Protein AF-A0A963NX02-F1 (afdb_monomer)

Foldseek 3Di:
DVVVVVDDPVVVVCCVPDPVNVVVVVVVVVVCVVLVQDAPPWDWDQDPNHTDTLDHDDDDPVSSVVSVCVVVVNDD

Solvent-accessible surface area (backbone atoms only — not comparable to full-atom values): 4663 Å² total; per-residue (Å²): 112,60,55,82,75,76,38,58,57,72,61,50,52,55,50,69,71,31,66,69,47,52,54,50,53,52,50,50,54,52,49,43,54,74,71,63,64,87,57,72,58,59,44,70,45,71,61,96,86,40,83,42,82,57,40,75,34,88,72,60,68,69,61,48,49,52,42,49,30,55,75,71,69,68,55,132

Secondary structure (DSSP, 8-state):
-GGGGT--HHHHHHHHT-HHHHHHHHHHHHHHHHTT--SSSEEEEEETTEEEEEEES---HHHHHHHHHHHHT---

Nearest PDB structures (foldseek):
  2in3-assembly1_A  TM=8.928E-01  e=1.820E-03  Nitrosomonas europaea
  8k91-assembly1_C  TM=2.790E-01  e=1.778E+00  Meiothermus taiwanensis
  8uu5-assembly1_g  TM=3.235E-01  e=2.483E+00  Listeria innocua
  1ul3-assembly1_B  TM=3.110E-01  e=3.965E+00  Synechocystis sp.
  7nql-assembly1_AG  TM=2.305E-01  e=3.469E+00  Sus scrofa

Structure (mmCIF, N/CA/C/O backbone):
data_AF-A0A963NX02-F1
#
_entry.id   AF-A0A963NX02-F1
#
loop_
_atom_site.group_PDB
_atom_site.id
_atom_site.type_symbol
_atom_site.label_atom_id
_atom_site.label_alt_id
_atom_site.label_comp_id
_atom_site.label_asym_id
_atom_site.label_entity_id
_atom_site.label_seq_id
_atom_site.pdbx_PDB_ins_code
_atom_site.Cartn_x
_atom_site.Cartn_y
_atom_site.Cartn_z
_atom_site.occupancy
_atom_site.B_iso_or_equiv
_atom_site.auth_seq_id
_atom_site.auth_comp_id
_atom_site.auth_asym_id
_atom_site.auth_atom_id
_atom_site.pdbx_PDB_model_num
ATOM 1 N N . ALA A 1 1 ? 19.083 -8.306 -5.609 1.00 74.88 1 ALA A N 1
ATOM 2 C CA . ALA A 1 1 ? 18.519 -8.375 -6.987 1.00 74.88 1 ALA A CA 1
ATOM 3 C C . ALA A 1 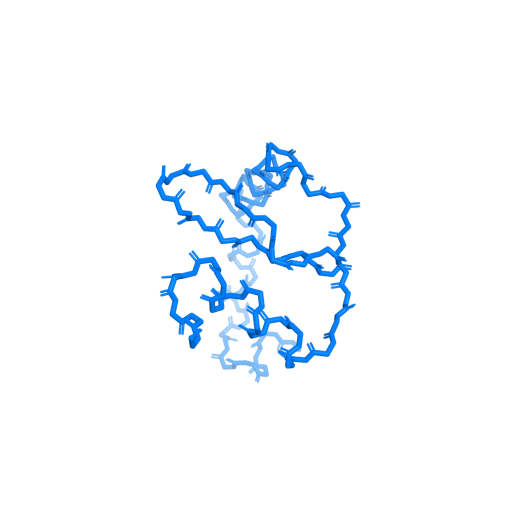1 ? 17.333 -9.344 -7.031 1.00 74.88 1 ALA A C 1
ATOM 5 O O . ALA A 1 1 ? 17.225 -10.159 -6.130 1.00 74.88 1 ALA A O 1
ATOM 6 N N . ALA A 1 2 ? 16.451 -9.301 -8.044 1.00 84.81 2 ALA A N 1
ATOM 7 C CA . ALA A 1 2 ? 15.233 -10.139 -8.100 1.00 84.81 2 ALA A CA 1
ATOM 8 C C . ALA A 1 2 ? 15.489 -11.656 -7.907 1.00 84.81 2 ALA A C 1
ATOM 10 O O . ALA A 1 2 ? 14.670 -12.355 -7.312 1.00 84.81 2 ALA A O 1
ATOM 11 N N . ALA A 1 3 ? 16.668 -12.139 -8.313 1.00 87.62 3 ALA A N 1
ATOM 12 C CA . ALA A 1 3 ? 17.120 -13.516 -8.102 1.00 87.62 3 ALA A CA 1
ATOM 13 C C . ALA A 1 3 ? 17.182 -13.947 -6.621 1.00 87.62 3 ALA A C 1
ATOM 15 O O . ALA A 1 3 ? 16.953 -15.116 -6.325 1.00 87.62 3 ALA A O 1
ATOM 16 N N . GLU A 1 4 ? 17.429 -13.024 -5.683 1.00 95.31 4 GLU A N 1
ATOM 17 C CA . GLU A 1 4 ? 17.417 -13.304 -4.232 1.00 95.31 4 GLU A CA 1
ATOM 18 C C . GLU A 1 4 ? 16.032 -13.738 -3.733 1.00 95.31 4 GLU A C 1
ATOM 20 O O . GLU A 1 4 ? 15.921 -14.387 -2.698 1.00 95.31 4 GLU A O 1
ATOM 25 N N . PHE A 1 5 ? 14.984 -13.424 -4.497 1.00 93.38 5 PHE A N 1
ATOM 26 C CA . PHE A 1 5 ? 13.600 -13.803 -4.225 1.00 93.38 5 PHE A CA 1
ATOM 27 C C . PHE A 1 5 ? 13.132 -14.984 -5.092 1.00 93.38 5 PHE A C 1
ATOM 29 O O . PHE A 1 5 ? 11.936 -15.251 -5.176 1.00 93.38 5 PHE A O 1
ATOM 36 N N . GLY A 1 6 ? 14.053 -15.681 -5.775 1.00 95.38 6 GLY A N 1
ATOM 37 C CA . GLY A 1 6 ? 13.729 -16.797 -6.671 1.00 95.38 6 GLY A CA 1
ATOM 38 C C . GLY A 1 6 ? 13.063 -16.378 -7.987 1.00 95.38 6 GLY A C 1
ATOM 39 O O . GLY A 1 6 ? 12.505 -17.221 -8.687 1.00 95.38 6 GLY A O 1
ATOM 40 N N . ILE A 1 7 ? 13.109 -15.089 -8.336 1.00 96.12 7 ILE A N 1
ATOM 41 C CA . ILE A 1 7 ? 12.525 -14.558 -9.571 1.00 96.12 7 ILE A CA 1
ATOM 42 C C . ILE A 1 7 ? 13.599 -14.542 -10.661 1.00 96.12 7 ILE A C 1
ATOM 44 O O . ILE A 1 7 ? 14.681 -13.986 -10.465 1.00 96.12 7 ILE A O 1
ATOM 48 N N . ALA A 1 8 ? 13.290 -15.123 -11.825 1.00 96.69 8 ALA A N 1
ATOM 49 C CA . ALA A 1 8 ? 14.179 -15.087 -12.985 1.00 96.69 8 ALA A CA 1
ATOM 50 C C . ALA A 1 8 ? 14.450 -13.625 -13.405 1.00 96.69 8 ALA A C 1
ATOM 52 O O . ALA A 1 8 ? 13.482 -12.907 -13.689 1.00 96.69 8 ALA A O 1
ATOM 53 N N . PRO A 1 9 ? 15.719 -13.171 -13.464 1.00 95.19 9 PRO A N 1
ATOM 54 C CA . PRO A 1 9 ? 16.052 -11.776 -13.761 1.00 95.19 9 PRO A CA 1
ATOM 55 C C . PRO A 1 9 ? 15.416 -11.263 -15.052 1.00 95.19 9 PRO A C 1
ATOM 57 O O . PRO A 1 9 ? 14.811 -10.199 -15.064 1.00 95.19 9 PRO A O 1
ATOM 60 N N . GLU A 1 10 ? 15.425 -12.063 -16.116 1.00 96.12 10 GLU A N 1
ATOM 61 C CA . GLU A 1 10 ? 14.886 -11.667 -17.417 1.00 96.12 10 GLU A CA 1
ATOM 62 C C . GLU A 1 10 ? 13.360 -11.516 -17.379 1.00 96.12 10 GLU A C 1
ATOM 64 O O . GLU A 1 10 ? 12.786 -10.733 -18.135 1.00 96.12 10 GLU A O 1
ATOM 69 N N . ALA A 1 11 ? 12.679 -12.286 -16.525 1.00 95.62 11 ALA A N 1
ATOM 70 C CA . ALA A 1 11 ? 11.242 -12.146 -16.320 1.00 95.62 11 ALA A CA 1
ATOM 71 C C . ALA A 1 11 ? 10.920 -10.881 -15.518 1.00 95.62 11 ALA A C 1
ATOM 73 O O . ALA A 1 11 ? 9.974 -10.173 -15.867 1.00 95.62 11 ALA A O 1
ATOM 74 N N . PHE A 1 12 ? 11.725 -10.582 -14.495 1.00 96.69 12 PHE A N 1
ATOM 75 C CA . PHE A 1 12 ? 11.612 -9.343 -13.734 1.00 96.69 12 PHE A CA 1
ATOM 76 C C . PHE A 1 12 ? 11.838 -8.125 -14.631 1.00 96.69 12 PHE A C 1
ATOM 78 O O . PHE A 1 12 ? 10.973 -7.259 -14.680 1.00 96.69 12 PHE A O 1
ATOM 85 N N . ASP A 1 13 ? 12.930 -8.091 -15.396 1.00 96.50 13 ASP A N 1
ATOM 86 C CA . ASP A 1 13 ? 13.290 -6.946 -16.237 1.00 96.50 13 ASP A CA 1
ATOM 87 C C . ASP A 1 13 ? 12.226 -6.665 -17.303 1.00 96.50 13 ASP A C 1
ATOM 89 O O . ASP A 1 13 ? 11.819 -5.518 -17.494 1.00 96.50 13 ASP A O 1
ATOM 93 N N . ARG A 1 14 ? 11.702 -7.715 -17.955 1.00 97.62 14 ARG A N 1
ATOM 94 C CA . ARG A 1 14 ? 10.585 -7.569 -18.904 1.00 97.62 14 ARG A CA 1
ATOM 95 C C . ARG A 1 14 ? 9.331 -7.017 -18.235 1.00 97.62 14 ARG A C 1
ATOM 97 O O . ARG A 1 14 ? 8.681 -6.150 -18.809 1.00 97.62 14 ARG A O 1
ATOM 104 N N . GLY A 1 15 ? 8.979 -7.528 -17.055 1.00 97.38 15 GLY A N 1
ATOM 105 C CA . GLY A 1 15 ? 7.811 -7.062 -16.309 1.00 97.38 15 GLY A CA 1
ATOM 106 C C . GLY A 1 15 ? 7.976 -5.622 -15.827 1.00 97.38 15 GLY A C 1
ATOM 107 O O . GLY A 1 15 ? 7.063 -4.817 -15.972 1.00 97.38 15 GLY A O 1
ATOM 108 N N . PHE A 1 16 ? 9.154 -5.275 -15.316 1.00 96.38 16 PHE A N 1
ATOM 109 C CA . PHE A 1 16 ? 9.478 -3.942 -14.819 1.00 96.38 16 PHE A CA 1
ATOM 110 C C . PHE A 1 16 ? 9.449 -2.887 -15.933 1.00 96.38 16 PHE A C 1
ATOM 112 O O . PHE A 1 16 ? 8.941 -1.790 -15.723 1.00 96.38 16 PHE A O 1
ATOM 119 N N . ALA A 1 17 ? 9.939 -3.227 -17.128 1.00 97.62 17 ALA A N 1
ATOM 120 C CA . ALA A 1 17 ? 9.962 -2.327 -18.280 1.00 97.62 17 ALA A CA 1
ATOM 121 C C . ALA A 1 17 ? 8.638 -2.268 -19.073 1.00 97.62 17 ALA A C 1
ATOM 123 O O . ALA A 1 17 ? 8.525 -1.478 -20.012 1.00 97.62 17 ALA A O 1
ATOM 124 N N . ALA A 1 18 ? 7.645 -3.103 -18.751 1.00 98.44 18 ALA A N 1
ATOM 125 C CA . ALA A 1 18 ? 6.385 -3.142 -19.486 1.00 98.44 18 ALA A CA 1
ATOM 126 C C . ALA A 1 18 ? 5.549 -1.872 -19.251 1.00 98.44 18 ALA A C 1
ATOM 128 O O . ALA A 1 18 ? 5.359 -1.442 -18.113 1.00 98.44 18 ALA A O 1
ATOM 129 N N . ALA A 1 19 ? 4.970 -1.318 -20.323 1.00 98.25 19 ALA A N 1
ATOM 130 C CA . ALA A 1 19 ? 4.069 -0.163 -20.238 1.00 98.25 19 ALA A CA 1
ATOM 131 C C . ALA A 1 19 ? 2.869 -0.428 -19.311 1.00 98.25 19 ALA A C 1
ATOM 133 O O . ALA A 1 19 ? 2.509 0.424 -18.508 1.00 98.25 19 ALA A O 1
ATOM 134 N N . GLU A 1 20 ? 2.328 -1.650 -19.340 1.00 98.12 20 GLU A N 1
ATOM 135 C CA . GLU A 1 20 ? 1.249 -2.075 -18.443 1.00 98.12 20 GLU A CA 1
ATOM 136 C C . GLU A 1 20 ? 1.630 -1.929 -16.959 1.00 98.12 20 GLU A C 1
ATOM 138 O O . GLU A 1 20 ? 0.808 -1.522 -16.140 1.00 98.12 20 GLU A O 1
ATOM 143 N N . THR A 1 21 ? 2.882 -2.216 -16.595 1.00 98.19 21 THR A N 1
ATOM 144 C CA . THR A 1 21 ? 3.360 -2.040 -15.217 1.00 98.19 21 THR A CA 1
ATOM 145 C C . THR A 1 21 ? 3.377 -0.564 -14.833 1.00 98.19 21 THR A C 1
ATOM 147 O O . THR A 1 21 ? 2.934 -0.220 -13.739 1.00 98.19 21 THR A O 1
ATOM 150 N N . ALA A 1 22 ? 3.815 0.319 -15.735 1.00 97.81 22 ALA A N 1
ATOM 151 C CA . ALA A 1 22 ? 3.774 1.763 -15.505 1.00 97.81 22 ALA A CA 1
ATOM 152 C C . ALA A 1 22 ? 2.332 2.277 -15.337 1.00 97.81 22 ALA A C 1
ATOM 154 O O . ALA A 1 22 ? 2.057 3.027 -14.399 1.00 97.81 22 ALA A O 1
ATOM 155 N N . ASP A 1 23 ? 1.403 1.817 -16.180 1.00 98.31 23 ASP A N 1
ATOM 156 C CA . ASP A 1 23 ? -0.018 2.174 -16.095 1.00 98.31 23 ASP A CA 1
ATOM 157 C C . ASP A 1 23 ? -0.637 1.714 -14.769 1.00 98.31 23 ASP A C 1
ATOM 159 O O . ASP A 1 23 ? -1.377 2.461 -14.122 1.00 98.31 23 ASP A O 1
ATOM 163 N N . ARG A 1 24 ? -0.294 0.502 -14.315 1.00 98.31 24 ARG A N 1
ATOM 164 C CA . ARG A 1 24 ? -0.745 -0.038 -13.025 1.00 98.31 24 ARG A CA 1
ATOM 165 C C . ARG A 1 24 ? -0.194 0.751 -11.839 1.00 98.31 24 ARG A C 1
ATOM 167 O O . ARG A 1 24 ? -0.961 1.061 -10.931 1.00 98.31 24 ARG A O 1
ATOM 174 N N . VAL A 1 25 ? 1.087 1.126 -11.862 1.00 98.25 25 VAL A N 1
ATOM 175 C CA . VAL A 1 25 ? 1.696 1.975 -10.821 1.00 98.25 25 VAL A CA 1
ATOM 176 C C . VAL A 1 25 ? 1.017 3.345 -10.776 1.00 98.25 25 VAL A C 1
ATOM 178 O O . VAL A 1 25 ? 0.658 3.827 -9.702 1.00 98.25 25 VAL A O 1
ATOM 181 N N . ALA A 1 26 ? 0.772 3.960 -11.937 1.00 98.06 26 ALA A N 1
ATOM 182 C CA . ALA A 1 26 ? 0.065 5.233 -12.011 1.00 98.06 26 ALA A CA 1
ATOM 183 C C . ALA A 1 26 ? -1.366 5.121 -11.455 1.00 98.06 26 ALA A C 1
ATOM 185 O O . ALA A 1 26 ? -1.794 5.976 -10.675 1.00 98.06 26 ALA A O 1
ATOM 186 N N . ALA A 1 27 ? -2.096 4.057 -11.804 1.00 98.38 27 ALA A N 1
ATOM 187 C CA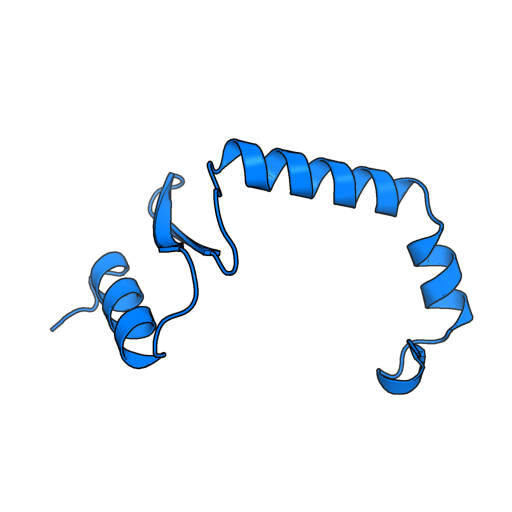 . ALA A 1 27 ? -3.428 3.786 -11.270 1.00 98.38 27 ALA A CA 1
ATOM 188 C C . ALA A 1 27 ? -3.425 3.612 -9.739 1.00 98.38 27 ALA A C 1
ATOM 190 O O . ALA A 1 27 ? -4.302 4.155 -9.065 1.00 98.38 27 ALA A O 1
ATOM 191 N N . GLU A 1 28 ? -2.425 2.930 -9.178 1.00 97.31 28 GLU A N 1
ATOM 192 C CA . GLU A 1 28 ? -2.277 2.741 -7.731 1.00 97.31 28 GLU A CA 1
ATOM 193 C C . GLU A 1 28 ? -1.993 4.058 -6.990 1.00 97.31 28 GLU A C 1
ATOM 195 O O . GLU A 1 28 ? -2.588 4.326 -5.941 1.00 97.31 28 GLU A O 1
ATOM 200 N N . TRP A 1 29 ? -1.162 4.940 -7.554 1.00 96.69 29 TRP A N 1
ATOM 201 C CA . TRP A 1 29 ? -0.947 6.282 -6.999 1.00 96.69 29 TRP A CA 1
ATOM 202 C C . TRP A 1 29 ? -2.230 7.116 -7.005 1.00 96.69 29 TRP A C 1
ATOM 204 O O . TRP A 1 29 ? -2.553 7.767 -6.009 1.00 96.69 29 TRP A O 1
ATOM 214 N N . GLN A 1 30 ? -3.001 7.060 -8.095 1.00 97.81 30 GLN A N 1
ATOM 215 C CA . GLN A 1 30 ? -4.298 7.736 -8.169 1.00 97.81 30 GLN A CA 1
ATOM 216 C C . GLN A 1 30 ? -5.292 7.170 -7.152 1.00 97.81 30 GLN A C 1
ATOM 218 O O . GLN A 1 30 ? -6.024 7.930 -6.520 1.00 97.81 30 GLN A O 1
ATOM 223 N N . GLN A 1 31 ? -5.318 5.851 -6.963 1.00 95.69 31 GLN A N 1
ATOM 224 C CA . GLN A 1 31 ? -6.151 5.213 -5.949 1.00 95.69 31 GLN A CA 1
ATOM 225 C C . GLN A 1 31 ? -5.752 5.663 -4.540 1.00 95.69 31 GLN A C 1
ATOM 227 O O . GLN A 1 31 ? -6.618 6.070 -3.769 1.00 95.69 31 GLN A O 1
ATOM 232 N N . THR A 1 32 ? -4.459 5.655 -4.224 1.00 96.19 32 THR A N 1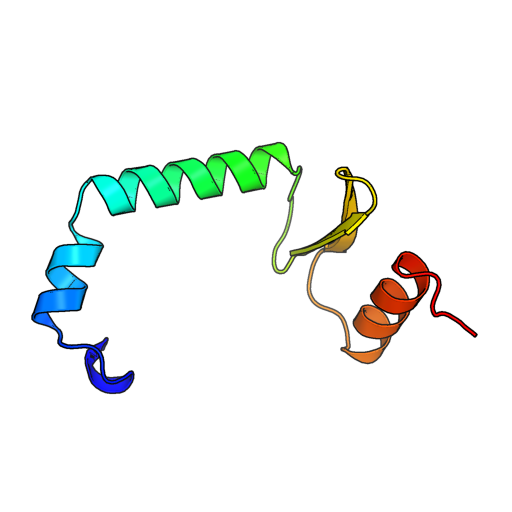
ATOM 233 C CA . THR A 1 32 ? -3.926 6.108 -2.931 1.00 96.19 32 THR A CA 1
ATOM 234 C C . THR A 1 32 ? -4.330 7.554 -2.631 1.00 96.19 32 THR A C 1
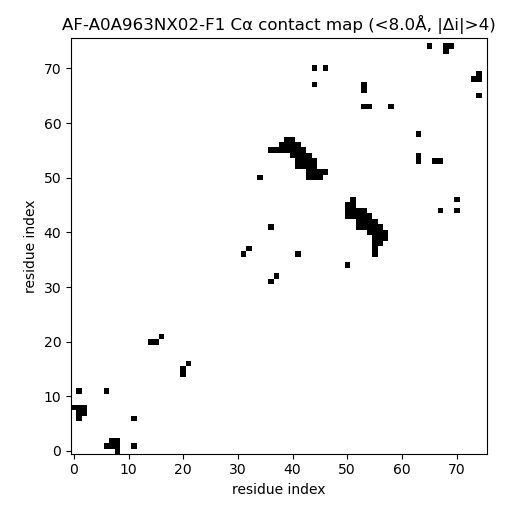ATOM 236 O O . THR A 1 32 ? -4.824 7.848 -1.541 1.00 96.19 32 THR A O 1
ATOM 239 N N . ALA A 1 33 ? -4.227 8.445 -3.623 1.00 95.06 33 ALA A N 1
ATOM 240 C CA . ALA A 1 33 ? -4.670 9.832 -3.498 1.00 95.06 33 ALA A CA 1
ATOM 241 C C . ALA A 1 33 ? -6.194 9.955 -3.306 1.00 95.06 33 ALA A C 1
ATOM 243 O O . ALA A 1 33 ? -6.649 10.713 -2.451 1.00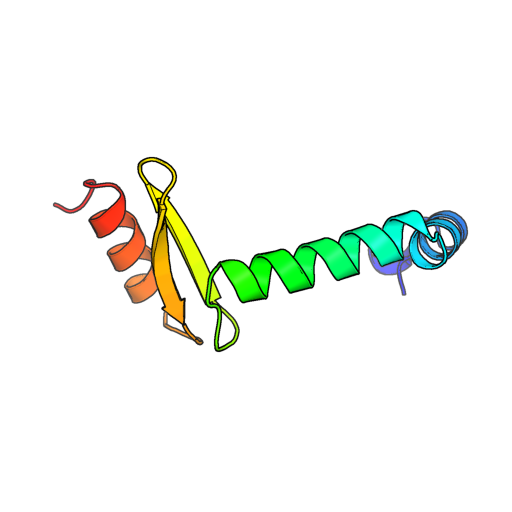 95.06 33 ALA A O 1
ATOM 244 N N . ARG A 1 34 ? -6.999 9.187 -4.056 1.00 95.56 34 ARG A N 1
ATOM 245 C CA . ARG A 1 34 ? -8.473 9.173 -3.929 1.00 95.56 34 ARG A CA 1
ATOM 246 C C . ARG A 1 34 ? -8.951 8.649 -2.578 1.00 95.56 34 ARG A C 1
ATOM 248 O O . ARG A 1 34 ? -9.993 9.084 -2.102 1.00 95.56 34 ARG A O 1
ATOM 255 N N . LEU A 1 35 ? -8.196 7.737 -1.968 1.00 95.62 35 LEU A N 1
ATOM 256 C CA . LEU A 1 35 ? -8.444 7.241 -0.614 1.00 95.62 35 LEU A CA 1
ATOM 257 C C . LEU A 1 35 ? -8.034 8.247 0.474 1.00 95.62 35 LEU A C 1
ATOM 259 O O . LEU A 1 35 ? -8.274 7.990 1.650 1.00 95.62 35 LEU A O 1
ATOM 263 N N . GLY A 1 36 ? -7.440 9.388 0.105 1.00 94.69 36 GLY A N 1
ATOM 264 C CA . GLY A 1 36 ? -7.060 10.440 1.045 1.00 94.69 36 GLY A CA 1
ATOM 265 C C . GLY A 1 36 ? -5.854 10.085 1.914 1.00 94.69 36 GLY A C 1
ATOM 266 O O . GLY A 1 36 ? -5.711 10.632 3.004 1.00 94.69 36 GLY A O 1
ATOM 267 N N . VAL A 1 37 ? -4.989 9.171 1.465 1.00 95.75 37 VAL A N 1
ATOM 268 C CA . VAL A 1 37 ? -3.767 8.809 2.195 1.00 95.75 37 VAL A CA 1
ATOM 269 C C . VAL A 1 37 ? -2.794 9.993 2.188 1.00 95.75 37 VAL A C 1
ATOM 271 O O . VAL A 1 37 ? -2.358 10.443 1.131 1.00 95.75 37 VAL A O 1
ATOM 274 N N . THR A 1 38 ? -2.438 10.488 3.376 1.00 93.69 38 THR A N 1
ATOM 275 C CA . THR A 1 38 ? -1.563 11.664 3.565 1.00 93.69 38 THR A CA 1
ATOM 276 C C . THR A 1 38 ? -0.207 11.341 4.199 1.00 93.69 38 THR A C 1
ATOM 278 O O . THR A 1 38 ? 0.647 12.220 4.295 1.00 93.69 38 THR A O 1
ATOM 281 N N . GLY A 1 39 ? 0.022 10.092 4.612 1.00 9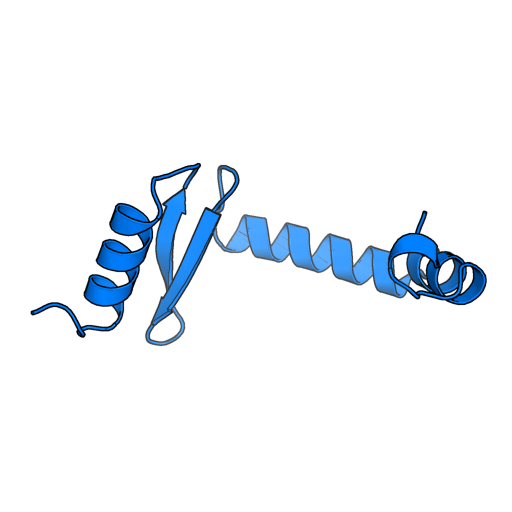3.56 39 GLY A N 1
ATOM 282 C CA . GLY A 1 39 ? 1.267 9.638 5.234 1.00 93.56 39 GLY A CA 1
ATOM 283 C C . GLY A 1 39 ? 1.478 8.132 5.081 1.00 93.56 39 GLY A C 1
ATOM 284 O O . GLY A 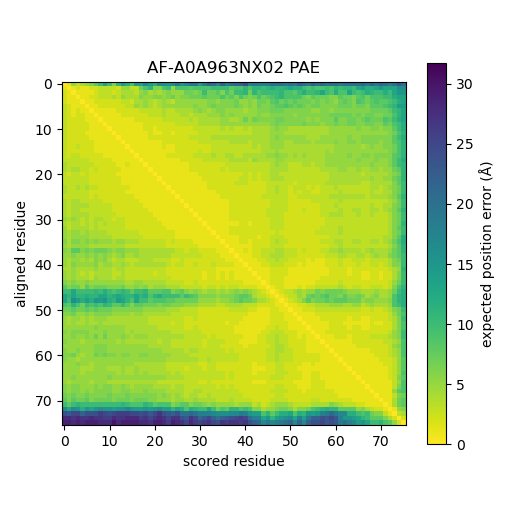1 39 ? 0.560 7.408 4.702 1.00 93.56 39 GLY A O 1
ATOM 285 N N . TYR A 1 40 ? 2.688 7.653 5.375 1.00 95.94 40 TYR A N 1
ATOM 286 C CA . TYR A 1 40 ? 3.059 6.237 5.252 1.00 95.94 40 TYR A CA 1
ATOM 287 C C . TYR A 1 40 ? 3.796 5.735 6.512 1.00 95.94 40 TYR A C 1
ATOM 289 O O . TYR A 1 40 ? 4.535 6.517 7.115 1.00 95.94 40 TYR A O 1
ATOM 297 N N . PRO A 1 41 ? 3.650 4.448 6.899 1.00 96.25 41 PRO A N 1
ATOM 298 C CA . PRO A 1 41 ? 2.672 3.492 6.367 1.00 96.25 41 PRO A CA 1
ATOM 299 C C . PRO A 1 41 ? 1.239 3.890 6.762 1.00 96.25 41 PRO A C 1
ATOM 301 O O . PRO A 1 41 ? 1.033 4.439 7.837 1.00 96.25 41 PRO A O 1
ATOM 304 N N . THR A 1 42 ? 0.253 3.620 5.906 1.00 97.31 42 THR A N 1
ATOM 305 C CA . THR A 1 42 ? -1.174 3.795 6.226 1.00 97.31 42 THR A CA 1
ATOM 306 C C . THR A 1 42 ? -1.887 2.470 6.020 1.00 97.31 42 THR A C 1
ATOM 308 O O . THR A 1 42 ? -1.674 1.808 5.006 1.00 97.31 42 THR A O 1
ATOM 311 N N . LEU A 1 43 ? -2.735 2.095 6.976 1.00 97.06 43 LEU A N 1
ATOM 312 C CA . LEU A 1 43 ? -3.603 0.928 6.881 1.00 97.06 43 LEU A CA 1
ATOM 313 C C . LEU A 1 43 ? -5.057 1.394 6.905 1.00 97.06 43 LEU A C 1
ATOM 315 O O . LEU A 1 43 ? -5.468 2.120 7.813 1.00 97.06 43 LEU A O 1
ATOM 319 N N . LEU A 1 44 ? -5.819 0.965 5.902 1.00 96.12 44 LEU A N 1
ATOM 320 C CA . LEU A 1 44 ? -7.249 1.220 5.776 1.00 96.12 44 LEU A CA 1
ATOM 321 C C . LEU A 1 44 ? -8.002 -0.110 5.845 1.00 96.12 44 LEU A C 1
ATOM 323 O O . LEU A 1 44 ? -7.590 -1.084 5.215 1.00 96.12 44 LEU A O 1
ATOM 327 N N . ALA A 1 45 ? -9.116 -0.135 6.566 1.00 94.62 45 ALA A N 1
ATOM 328 C CA . ALA A 1 45 ? -10.099 -1.209 6.511 1.00 94.62 45 ALA A CA 1
ATOM 329 C C . ALA A 1 45 ? -11.247 -0.791 5.586 1.00 94.62 45 ALA A C 1
ATOM 331 O O . ALA A 1 45 ? -11.577 0.387 5.500 1.00 94.62 45 ALA A O 1
ATOM 332 N N . PHE A 1 46 ? -11.871 -1.740 4.893 1.00 92.00 46 PHE A N 1
ATOM 333 C CA . PHE A 1 46 ? -13.052 -1.465 4.074 1.00 92.00 46 PHE A CA 1
ATOM 334 C C . PHE A 1 46 ? -14.261 -2.180 4.670 1.00 92.00 46 PHE A C 1
ATOM 336 O O . PHE A 1 46 ? -14.467 -3.367 4.420 1.00 92.00 46 PHE A O 1
ATOM 343 N N . ALA A 1 47 ? -15.073 -1.452 5.433 1.00 83.12 47 ALA A N 1
ATOM 344 C CA . ALA A 1 47 ? -16.341 -1.936 5.967 1.00 83.12 47 ALA A CA 1
ATOM 345 C C . ALA A 1 47 ? -17.495 -1.324 5.159 1.00 83.12 47 ALA A C 1
ATOM 347 O O . ALA A 1 47 ? -17.550 -0.117 4.922 1.00 83.12 47 ALA A O 1
ATOM 348 N N . GLY A 1 48 ? -18.399 -2.159 4.636 1.00 81.38 48 GLY A N 1
ATOM 349 C CA . GLY A 1 48 ? -19.536 -1.677 3.835 1.00 81.38 48 GLY A CA 1
ATOM 350 C C . GLY A 1 48 ? -19.142 -0.881 2.578 1.00 81.38 48 GLY A C 1
ATOM 351 O O . GLY A 1 48 ? -19.877 0.009 2.157 1.00 81.38 48 GLY A O 1
ATOM 352 N N . GLY A 1 49 ? -17.970 -1.163 1.996 1.00 84.75 49 GLY A N 1
ATOM 353 C CA . GLY A 1 49 ? -17.466 -0.482 0.796 1.00 84.75 49 GLY A CA 1
ATOM 354 C C . GLY A 1 49 ? -16.916 0.929 1.034 1.00 84.75 49 GLY A C 1
ATOM 355 O O . GLY A 1 49 ? -16.600 1.620 0.066 1.00 84.75 49 GLY A O 1
ATOM 356 N N . ARG A 1 50 ? -16.786 1.366 2.293 1.00 88.69 50 ARG A N 1
ATOM 357 C CA . ARG A 1 50 ? -16.175 2.648 2.658 1.00 88.69 50 ARG A CA 1
ATOM 358 C C . ARG A 1 50 ? -14.824 2.417 3.339 1.00 88.69 50 ARG A C 1
ATOM 360 O O . ARG A 1 50 ? -14.730 1.504 4.156 1.00 88.69 50 ARG A O 1
ATOM 367 N N . PRO A 1 51 ? -13.789 3.206 3.007 1.00 93.69 51 PRO A N 1
ATOM 368 C CA . PRO A 1 51 ? -12.512 3.125 3.697 1.00 93.69 51 PRO A CA 1
ATOM 369 C C . PRO A 1 51 ? -12.612 3.754 5.093 1.00 93.69 51 PRO A C 1
ATOM 371 O O . PRO A 1 51 ? -13.083 4.881 5.243 1.00 93.69 51 PRO A O 1
ATOM 374 N N . GLU A 1 52 ? -12.113 3.041 6.093 1.00 94.56 52 GLU A N 1
ATOM 375 C CA . GLU A 1 52 ? -11.947 3.485 7.473 1.00 94.56 52 GLU A CA 1
ATOM 376 C C . GLU A 1 52 ? -10.467 3.406 7.857 1.00 94.56 52 GLU A C 1
ATOM 378 O O . GLU A 1 52 ? -9.755 2.476 7.474 1.00 94.56 52 GLU A O 1
ATOM 383 N N . VAL A 1 53 ? -9.973 4.409 8.582 1.00 95.06 53 VAL A N 1
ATOM 384 C CA . VAL A 1 53 ? -8.554 4.498 8.943 1.00 95.06 53 VAL A CA 1
ATOM 385 C C . VAL A 1 53 ? -8.263 3.596 10.137 1.00 95.06 53 VAL A C 1
ATOM 387 O O . VAL A 1 53 ? -8.822 3.800 11.209 1.00 95.06 53 VAL A O 1
ATOM 390 N N . VAL A 1 54 ? -7.327 2.658 9.972 1.00 96.38 54 VAL A N 1
ATOM 391 C CA . VAL A 1 54 ? -6.766 1.873 11.084 1.00 96.38 54 VAL A CA 1
ATOM 392 C C . VAL A 1 54 ? -5.562 2.603 11.677 1.00 96.38 54 VAL A C 1
ATOM 394 O O . VAL A 1 54 ? -5.489 2.834 12.879 1.00 96.38 54 VAL A O 1
ATOM 397 N N . THR A 1 55 ? -4.615 3.016 10.831 1.00 96.88 55 THR A N 1
ATOM 398 C CA . THR A 1 55 ? -3.491 3.867 11.242 1.00 96.88 55 THR A CA 1
ATOM 399 C C . THR A 1 55 ? -2.993 4.724 10.087 1.00 96.88 55 THR A C 1
ATOM 401 O O . THR A 1 55 ? -3.033 4.304 8.931 1.00 96.88 55 THR A O 1
ATOM 404 N N . ILE A 1 56 ? -2.480 5.907 10.427 1.00 96.25 56 ILE A N 1
ATOM 405 C CA . ILE A 1 56 ? -1.628 6.735 9.574 1.00 96.25 56 ILE A CA 1
ATOM 406 C C . ILE A 1 56 ? -0.311 6.901 10.329 1.00 96.25 56 ILE A C 1
ATOM 408 O O . ILE A 1 56 ? -0.283 7.465 11.423 1.00 96.25 56 ILE A O 1
ATOM 412 N N . GLY A 1 57 ? 0.769 6.398 9.744 1.00 96.62 57 GLY A N 1
ATOM 413 C CA . GLY A 1 57 ? 2.074 6.295 10.381 1.00 96.62 57 GLY A CA 1
ATOM 414 C C . GLY A 1 57 ? 2.262 5.007 11.185 1.00 96.62 57 GLY A C 1
ATOM 415 O O . GLY A 1 57 ? 1.363 4.173 11.335 1.00 96.62 57 GLY A O 1
ATOM 416 N N . TRP A 1 58 ? 3.487 4.846 11.684 1.00 97.31 58 TRP A N 1
ATOM 417 C CA . TRP A 1 58 ? 3.875 3.711 12.514 1.00 97.31 58 TRP A CA 1
ATOM 418 C C . TRP A 1 58 ? 3.158 3.736 13.866 1.00 97.31 58 TRP A C 1
ATOM 420 O O . TRP A 1 58 ? 3.044 4.789 14.495 1.00 97.31 58 TRP A O 1
ATOM 430 N N . ARG A 1 59 ? 2.734 2.553 14.319 1.00 97.12 59 ARG A N 1
ATOM 431 C CA . ARG A 1 59 ? 2.217 2.289 15.663 1.00 97.12 59 ARG A CA 1
ATOM 432 C C . ARG A 1 59 ? 2.642 0.895 16.133 1.00 97.12 59 ARG A C 1
ATOM 434 O O . ARG A 1 59 ? 2.925 0.044 15.282 1.00 97.12 59 ARG A O 1
ATOM 441 N N . PRO A 1 60 ? 2.656 0.641 17.451 1.00 97.88 60 PRO A N 1
ATOM 442 C CA . PRO A 1 60 ? 2.832 -0.702 17.990 1.00 97.88 60 PRO A CA 1
ATOM 443 C C . PRO A 1 60 ? 1.747 -1.680 17.490 1.00 97.88 60 PRO A C 1
ATOM 445 O O . PRO A 1 60 ? 0.595 -1.268 17.315 1.00 97.88 60 PRO A O 1
ATOM 448 N N . PRO A 1 61 ? 2.072 -2.967 17.258 1.00 97.06 61 PRO A N 1
ATOM 449 C CA . PRO A 1 61 ? 1.117 -3.952 16.743 1.00 97.06 61 PRO A CA 1
ATOM 450 C C . PRO A 1 61 ? -0.157 -4.095 17.580 1.00 97.06 61 PRO A C 1
ATOM 452 O O . PRO A 1 61 ? -1.236 -4.257 17.021 1.00 97.06 61 PRO A O 1
ATOM 455 N N . GLU A 1 62 ? -0.056 -4.005 18.902 1.00 97.62 62 GLU A N 1
ATOM 456 C CA . GLU A 1 62 ? -1.185 -4.105 19.825 1.00 97.62 62 GLU A CA 1
ATOM 457 C C . GLU A 1 62 ? -2.215 -2.983 19.630 1.00 97.62 62 GLU A C 1
ATOM 459 O O . GLU A 1 62 ? -3.416 -3.243 19.685 1.00 97.62 62 GLU A O 1
ATOM 464 N N . GLU A 1 63 ? -1.771 -1.760 19.317 1.00 97.12 63 GLU A N 1
ATOM 465 C CA . GLU A 1 63 ? -2.672 -0.646 19.000 1.00 97.12 63 GLU A CA 1
ATOM 466 C C . GLU A 1 63 ? -3.369 -0.864 17.656 1.00 97.12 63 GLU A C 1
ATOM 468 O O . GLU A 1 63 ? -4.560 -0.585 17.512 1.00 97.12 63 GLU A O 1
ATOM 473 N N . VAL A 1 64 ? -2.629 -1.376 16.668 1.00 97.38 64 VAL A N 1
ATOM 474 C CA . VAL A 1 64 ? -3.171 -1.663 15.334 1.00 97.38 64 VAL A CA 1
ATOM 475 C C . VAL A 1 64 ? -4.218 -2.773 15.412 1.00 97.38 64 VAL A C 1
ATOM 477 O O . VAL A 1 64 ? -5.295 -2.628 14.840 1.00 97.38 64 VAL A O 1
ATOM 480 N N . LEU A 1 65 ? -3.934 -3.856 16.139 1.00 96.06 65 LEU A N 1
ATOM 481 C CA . LEU A 1 65 ? -4.861 -4.976 16.315 1.00 96.06 65 LEU A CA 1
ATOM 482 C C . LEU A 1 65 ? -6.136 -4.543 17.046 1.00 96.06 65 LEU A C 1
ATOM 484 O O . LEU A 1 65 ? -7.226 -4.842 16.570 1.00 96.06 65 LEU A O 1
ATOM 488 N N . ALA A 1 66 ? -6.016 -3.754 18.118 1.00 95.50 66 ALA A N 1
ATOM 489 C CA . ALA A 1 66 ? -7.181 -3.223 18.825 1.00 95.50 66 ALA A CA 1
ATOM 490 C C . ALA A 1 66 ? -8.073 -2.349 17.921 1.00 95.50 66 ALA A C 1
ATOM 492 O O . ALA A 1 66 ? -9.300 -2.432 17.991 1.00 95.50 66 ALA A O 1
ATOM 493 N N . ALA A 1 67 ? -7.475 -1.535 17.043 1.00 95.00 67 ALA A N 1
ATOM 494 C CA . ALA A 1 67 ? -8.220 -0.736 16.071 1.00 95.00 67 ALA A CA 1
ATOM 495 C C . ALA A 1 67 ? -8.938 -1.608 15.025 1.00 95.00 67 ALA A C 1
ATOM 497 O O . ALA A 1 67 ? -10.079 -1.321 14.667 1.00 95.00 67 ALA A O 1
ATOM 498 N N . VAL A 1 68 ? -8.301 -2.689 14.562 1.00 94.44 68 VAL A N 1
ATOM 499 C CA . VAL A 1 68 ? -8.930 -3.659 13.651 1.00 94.44 68 VAL A CA 1
ATOM 500 C C . VAL A 1 68 ? -10.110 -4.363 14.324 1.00 94.44 68 VAL A C 1
ATOM 502 O O . VAL A 1 68 ? -11.181 -4.431 13.724 1.00 94.44 68 VAL A O 1
ATOM 505 N N . ASP A 1 69 ? -9.955 -4.828 15.566 1.00 94.00 69 ASP A N 1
ATOM 506 C CA . ASP A 1 69 ? -11.024 -5.518 16.301 1.00 94.00 69 ASP A CA 1
ATOM 507 C C . ASP A 1 69 ? -12.230 -4.607 16.567 1.00 94.00 69 ASP A C 1
ATOM 509 O O . ASP A 1 69 ? -13.384 -5.025 16.430 1.00 94.00 69 ASP A O 1
ATOM 513 N N . ALA A 1 70 ? -11.977 -3.335 16.890 1.00 92.12 70 ALA A N 1
ATOM 514 C CA . ALA A 1 70 ? -13.030 -2.338 17.057 1.00 92.12 70 ALA A CA 1
ATOM 515 C C . ALA A 1 70 ? -13.841 -2.137 15.764 1.00 92.12 70 ALA A C 1
ATOM 517 O O . ALA A 1 70 ? -15.069 -2.066 15.811 1.00 92.12 70 ALA A O 1
ATOM 518 N N . LEU A 1 71 ? -13.170 -2.096 14.608 1.00 90.88 71 LEU A N 1
ATOM 519 C CA . LEU A 1 71 ? -13.809 -1.942 13.296 1.00 90.88 71 LEU A CA 1
ATOM 520 C C . LEU A 1 71 ? -14.543 -3.207 12.834 1.00 90.88 71 LEU A C 1
ATOM 522 O O . LEU A 1 71 ? -15.573 -3.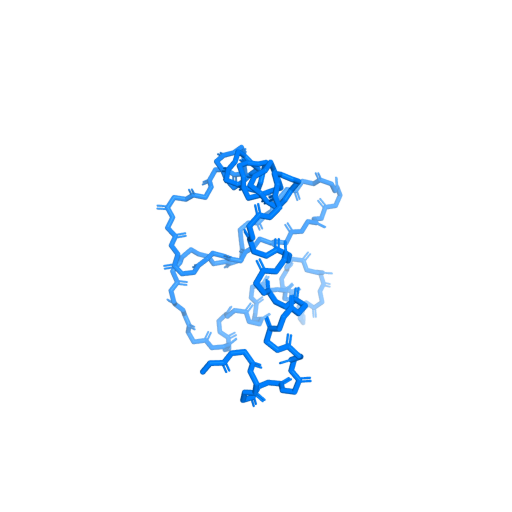118 12.167 1.00 90.88 71 LEU A O 1
ATOM 526 N N . ALA A 1 72 ? -14.037 -4.387 13.191 1.00 87.25 72 ALA A N 1
ATOM 527 C CA . ALA A 1 72 ? -14.674 -5.664 12.881 1.00 87.25 72 ALA A CA 1
ATOM 528 C C . ALA A 1 72 ? -15.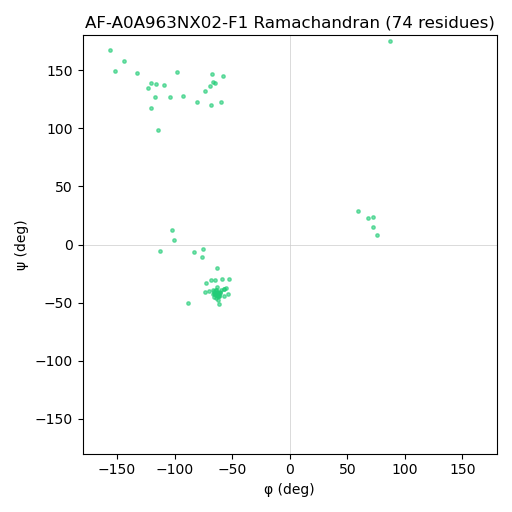889 -5.969 13.778 1.00 87.25 72 ALA A C 1
ATOM 530 O O . ALA A 1 72 ? -16.628 -6.916 13.504 1.00 87.25 72 ALA A O 1
ATOM 531 N N . GLY A 1 73 ? -16.106 -5.187 14.844 1.00 82.69 73 GLY A N 1
ATOM 532 C CA . GLY A 1 73 ? -17.124 -5.475 15.854 1.00 82.69 73 GLY A CA 1
ATOM 533 C C . GLY A 1 73 ? -16.800 -6.721 16.686 1.00 82.69 73 GLY A C 1
ATOM 534 O O . GLY A 1 73 ? -17.709 -7.340 17.233 1.00 82.69 73 GLY A O 1
ATOM 535 N N . THR A 1 74 ? -15.521 -7.105 16.752 1.00 69.19 74 THR A N 1
ATOM 536 C CA . THR A 1 74 ? -15.003 -8.264 17.500 1.00 69.19 74 THR A CA 1
ATOM 537 C C . THR A 1 74 ? -14.368 -7.877 18.838 1.00 69.19 74 THR A C 1
ATOM 539 O O . THR A 1 74 ? -13.857 -8.747 19.541 1.00 69.19 74 THR A O 1
ATOM 542 N N . GLY A 1 75 ? -14.411 -6.594 19.214 1.00 56.78 75 GLY A N 1
ATOM 543 C CA . GLY A 1 75 ? -14.005 -6.123 20.540 1.00 56.78 75 GLY A CA 1
ATOM 544 C C . GLY A 1 75 ? -14.909 -6.672 21.653 1.00 56.78 75 GLY A C 1
ATOM 545 O O . GLY A 1 75 ? -16.120 -6.758 21.466 1.00 56.78 75 GLY A O 1
ATOM 546 N N . ALA A 1 76 ? -14.290 -7.062 22.774 1.00 49.72 76 ALA A N 1
ATOM 547 C CA . ALA A 1 76 ? -14.914 -7.664 23.961 1.00 49.72 76 ALA A CA 1
ATOM 548 C C . ALA A 1 76 ? -16.147 -6.920 24.507 1.00 49.72 76 ALA A C 1
ATOM 550 O O . ALA A 1 76 ? -16.149 -5.668 24.481 1.00 49.72 76 ALA A O 1
#

Mean predicted aligned error: 4.52 Å

Sequence (76 aa):
AAAEFGIAPEAFDRGFAAAETADRVAAEWQQTARLGVTGYPTLLAFAGGRPEVVTIGWRPPEEVLAAVDALAGTGA

pLDDT: mean 93.22, std 8.47, range [49.72, 98.44]

Radius of gyration: 17.36 Å; Cα contacts (8 Å, |Δi|>4): 59; chains: 1; bounding box: 38×28×44 Å